Protein AF-A0A9P4JMB5-F1 (afdb_monomer_lite)

Foldseek 3Di:
DCPPQPLCACPHVPNVCCPCPHVNNVVLCVVDALSRCPHVPNVLCNLVNCHPNVVVVVVVDDD

Sequence (63 aa):
SSTSANPLSSEGAIGSKFNPGGPIGSIGQKVGGPLDKEGAIGSQFDAAKGGLAGKVESMLGGP

Structure (mmCIF, N/CA/C/O backbone):
data_AF-A0A9P4JMB5-F1
#
_entry.id   AF-A0A9P4JMB5-F1
#
loop_
_atom_site.group_PDB
_atom_site.id
_atom_site.type_symbol
_atom_site.label_atom_id
_atom_site.label_alt_id
_atom_site.label_comp_id
_atom_site.label_asym_id
_atom_site.label_entity_id
_atom_site.label_seq_id
_atom_site.pdbx_PDB_ins_code
_atom_site.Cartn_x
_atom_site.Cartn_y
_atom_site.Cartn_z
_atom_site.occupancy
_atom_site.B_iso_or_equiv
_atom_site.auth_seq_id
_atom_site.auth_comp_id
_atom_site.auth_asym_id
_atom_site.auth_atom_id
_atom_site.pdbx_PDB_model_num
ATOM 1 N N . SER A 1 1 ? 18.761 9.989 -15.774 1.00 43.25 1 SER A N 1
ATOM 2 C CA . SER A 1 1 ? 18.902 8.992 -14.698 1.00 43.25 1 SER A CA 1
ATOM 3 C C . SER A 1 1 ? 17.752 8.012 -14.813 1.00 43.25 1 SER A C 1
ATOM 5 O O . SER A 1 1 ? 16.684 8.228 -14.261 1.00 43.25 1 SER A O 1
ATOM 7 N N . SER A 1 2 ? 17.937 6.964 -15.612 1.00 44.41 2 SER A N 1
ATOM 8 C CA . SER A 1 2 ? 16.959 5.884 -15.732 1.00 44.41 2 SER A CA 1
ATOM 9 C C . SER A 1 2 ? 17.201 4.904 -14.593 1.00 44.41 2 SER A C 1
ATOM 11 O O . SER A 1 2 ? 17.776 3.838 -14.795 1.00 44.41 2 SER A O 1
ATOM 13 N N . THR A 1 3 ? 16.809 5.290 -13.378 1.00 50.75 3 THR A N 1
ATOM 14 C CA . THR A 1 3 ? 16.454 4.299 -12.363 1.00 50.75 3 THR A CA 1
ATOM 15 C C . THR A 1 3 ? 15.379 3.456 -13.030 1.00 50.75 3 THR A C 1
ATOM 17 O O . THR A 1 3 ? 14.309 3.978 -13.337 1.00 50.75 3 THR A O 1
ATOM 20 N N . SER A 1 4 ? 15.680 2.209 -13.392 1.00 53.22 4 SER A N 1
ATOM 21 C CA . SER A 1 4 ? 14.656 1.269 -13.841 1.00 53.22 4 SER A CA 1
ATOM 22 C C . SER A 1 4 ? 13.529 1.344 -12.819 1.00 53.22 4 SER A C 1
ATOM 24 O O . SER A 1 4 ? 13.790 1.033 -11.657 1.00 53.22 4 SER A O 1
ATOM 26 N N . ALA A 1 5 ? 12.358 1.861 -13.209 1.00 66.56 5 ALA A N 1
ATOM 27 C CA . ALA A 1 5 ? 11.242 2.078 -12.296 1.00 66.56 5 ALA A CA 1
ATOM 28 C C . ALA A 1 5 ? 11.055 0.793 -11.493 1.00 66.56 5 ALA A C 1
ATOM 30 O O . ALA A 1 5 ? 10.757 -0.253 -12.078 1.00 66.56 5 ALA A O 1
ATOM 31 N N . ASN A 1 6 ? 11.379 0.843 -10.197 1.00 77.75 6 ASN A N 1
ATOM 32 C CA . ASN A 1 6 ? 11.401 -0.345 -9.363 1.00 77.75 6 ASN A CA 1
ATOM 33 C C . ASN A 1 6 ? 10.018 -0.986 -9.498 1.00 77.75 6 ASN A C 1
ATOM 35 O O . ASN A 1 6 ? 9.025 -0.321 -9.209 1.00 77.75 6 ASN A O 1
ATOM 39 N N . PRO A 1 7 ? 9.906 -2.236 -9.973 1.00 81.19 7 PRO A N 1
ATOM 40 C CA . PRO A 1 7 ? 8.604 -2.820 -10.262 1.00 81.19 7 PRO A CA 1
ATOM 41 C C . PRO A 1 7 ? 7.698 -2.843 -9.024 1.00 81.19 7 PRO A C 1
ATOM 43 O O . PRO A 1 7 ? 6.478 -2.826 -9.175 1.00 81.19 7 PRO A O 1
ATOM 46 N N . LEU A 1 8 ? 8.281 -2.840 -7.821 1.00 81.12 8 LEU A N 1
ATOM 47 C CA . LEU A 1 8 ? 7.575 -2.836 -6.544 1.00 81.12 8 LEU A CA 1
ATOM 48 C C . LEU A 1 8 ? 7.246 -1.436 -5.999 1.00 81.12 8 LEU A C 1
ATOM 50 O O . LEU A 1 8 ? 6.497 -1.367 -5.027 1.00 81.12 8 LEU A O 1
ATOM 54 N N . SER A 1 9 ? 7.763 -0.344 -6.577 1.00 78.62 9 SER A N 1
ATOM 55 C CA . SER A 1 9 ? 7.398 1.008 -6.124 1.00 78.62 9 SER A CA 1
ATOM 56 C C . SER A 1 9 ? 5.918 1.298 -6.389 1.00 78.62 9 SER A C 1
ATOM 58 O O . SER A 1 9 ? 5.275 0.620 -7.195 1.00 78.62 9 SER A O 1
ATOM 60 N N . SER A 1 10 ? 5.361 2.317 -5.730 1.00 77.44 10 SER A N 1
ATOM 61 C CA . SER A 1 10 ? 3.940 2.679 -5.868 1.00 77.44 10 SER A CA 1
ATOM 62 C C . SER A 1 10 ? 3.536 3.012 -7.317 1.00 77.44 10 SER A C 1
ATOM 64 O O . SER A 1 10 ? 2.418 2.690 -7.730 1.00 77.44 10 SER A O 1
ATOM 66 N N . GLU A 1 11 ? 4.443 3.592 -8.115 1.00 81.88 11 GLU A N 1
ATOM 67 C CA . GLU A 1 11 ? 4.263 3.781 -9.565 1.00 81.88 11 GLU A CA 1
ATOM 68 C C . GLU A 1 11 ? 4.761 2.600 -10.425 1.00 81.88 11 GLU A C 1
ATOM 70 O O . GLU A 1 11 ? 4.552 2.580 -11.639 1.00 81.88 11 GLU A O 1
ATOM 75 N N . GLY A 1 12 ? 5.411 1.604 -9.825 1.00 81.38 12 GLY A N 1
ATOM 76 C CA . GLY A 1 12 ? 5.965 0.435 -10.500 1.00 81.38 12 GLY A CA 1
ATOM 77 C C . GLY A 1 12 ? 4.903 -0.516 -11.059 1.00 81.38 12 GLY A C 1
ATOM 78 O O . GLY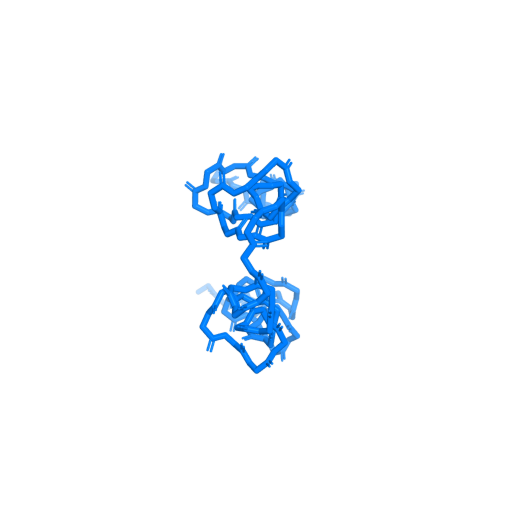 A 1 12 ? 3.739 -0.523 -10.650 1.00 81.38 12 GLY A O 1
ATOM 79 N N . ALA A 1 13 ? 5.307 -1.375 -11.999 1.00 87.81 13 ALA A N 1
ATOM 80 C CA . ALA A 1 13 ? 4.405 -2.298 -12.700 1.00 87.81 13 ALA A CA 1
ATOM 81 C C . ALA A 1 13 ? 3.612 -3.243 -11.768 1.00 87.81 13 ALA A C 1
ATOM 83 O O . ALA A 1 13 ? 2.505 -3.660 -12.112 1.00 87.81 13 ALA A O 1
ATOM 84 N N . ILE A 1 14 ? 4.165 -3.571 -10.596 1.00 85.00 14 ILE A N 1
ATOM 85 C CA . ILE A 1 14 ? 3.537 -4.406 -9.565 1.00 85.00 14 ILE A CA 1
ATOM 86 C C . ILE A 1 14 ? 2.923 -3.520 -8.477 1.00 85.00 14 ILE A C 1
ATOM 88 O O . ILE A 1 14 ? 1.741 -3.678 -8.170 1.00 85.00 14 ILE A O 1
ATOM 92 N N . GLY A 1 15 ? 3.682 -2.573 -7.913 1.00 81.75 15 GLY A N 1
ATOM 93 C CA . GLY A 1 15 ? 3.206 -1.761 -6.786 1.00 81.75 15 GLY A CA 1
ATOM 94 C C . GLY A 1 15 ? 1.992 -0.887 -7.128 1.00 81.75 15 GLY A C 1
ATOM 95 O O . GLY A 1 15 ? 1.085 -0.760 -6.304 1.00 81.75 15 GLY A O 1
ATOM 96 N N . SER A 1 16 ? 1.856 -0.440 -8.381 1.00 86.69 16 SER A N 1
ATOM 97 C CA . SER A 1 16 ? 0.663 0.281 -8.861 1.00 86.69 16 SER A CA 1
ATOM 98 C C . SER A 1 16 ? -0.646 -0.510 -8.761 1.00 86.69 16 SER A C 1
ATOM 100 O O . SER A 1 16 ? -1.727 0.077 -8.714 1.00 86.69 16 SER A O 1
ATOM 102 N N . LYS A 1 17 ? -0.592 -1.847 -8.697 1.00 87.69 17 LYS A N 1
ATOM 103 C CA . LYS A 1 17 ? -1.791 -2.684 -8.510 1.00 87.69 17 LYS A CA 1
ATOM 104 C C . LYS A 1 17 ? -2.262 -2.700 -7.055 1.00 87.69 17 LYS A C 1
ATOM 106 O O . LYS A 1 17 ? -3.461 -2.858 -6.815 1.00 87.69 17 LYS A O 1
ATOM 111 N N . PHE A 1 18 ? -1.329 -2.532 -6.120 1.00 83.56 18 PHE A N 1
ATOM 112 C CA . PHE A 1 18 ? -1.542 -2.603 -4.674 1.00 83.56 18 PHE A CA 1
ATOM 113 C C . PHE A 1 18 ? -1.658 -1.232 -4.006 1.00 83.56 18 PHE A C 1
ATOM 115 O O . PHE A 1 18 ? -2.113 -1.165 -2.866 1.00 83.56 18 PHE A O 1
ATOM 122 N N . ASN A 1 19 ? -1.298 -0.147 -4.698 1.00 82.38 19 ASN A N 1
ATOM 123 C CA . ASN A 1 19 ? -1.543 1.199 -4.191 1.00 82.38 19 ASN A CA 1
ATOM 124 C C . ASN A 1 19 ? -3.058 1.434 -3.956 1.00 82.38 19 ASN A C 1
ATOM 126 O O . ASN A 1 19 ? -3.886 0.731 -4.546 1.00 82.38 19 ASN A O 1
ATOM 130 N N . PRO A 1 20 ? -3.460 2.413 -3.122 1.00 81.81 20 PRO A N 1
ATOM 131 C CA . PRO A 1 20 ? -4.864 2.599 -2.734 1.00 81.81 20 PRO A CA 1
ATOM 132 C C . PRO A 1 20 ? -5.842 2.829 -3.899 1.00 81.81 20 PRO A C 1
ATOM 134 O 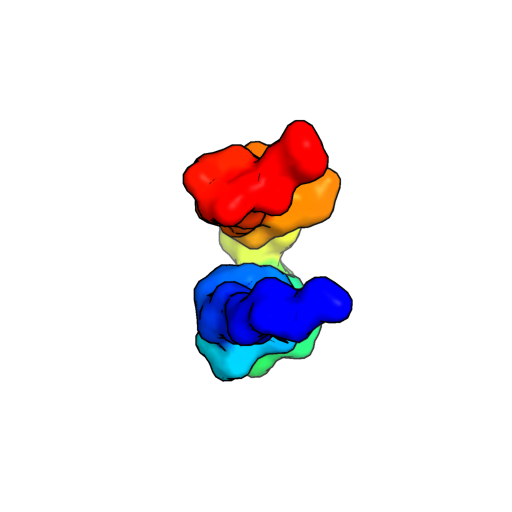O . PRO A 1 20 ? -7.021 2.502 -3.780 1.00 81.81 20 PRO A O 1
ATOM 137 N N . GLY A 1 21 ? -5.364 3.377 -5.022 1.00 81.56 21 GLY A N 1
ATOM 138 C CA . GLY A 1 21 ? -6.150 3.572 -6.246 1.00 81.56 21 GLY A CA 1
ATOM 139 C C . GLY A 1 21 ? -6.117 2.378 -7.207 1.00 81.56 21 GLY A C 1
ATOM 140 O O . GLY A 1 21 ? -6.872 2.341 -8.176 1.00 81.56 21 GLY A O 1
ATOM 141 N N . GLY A 1 22 ? -5.252 1.399 -6.951 1.00 85.38 22 GLY A N 1
ATOM 142 C CA . GLY A 1 22 ? -5.070 0.210 -7.762 1.00 85.38 22 GLY A CA 1
ATOM 143 C C . GLY A 1 22 ? -6.202 -0.806 -7.580 1.00 85.38 22 GLY A C 1
ATOM 144 O O . GLY A 1 22 ? -6.918 -0.800 -6.574 1.00 85.38 22 GLY A O 1
ATOM 145 N N . PRO A 1 23 ? -6.374 -1.732 -8.538 1.00 90.38 23 PRO A N 1
ATOM 146 C CA . PRO A 1 23 ? -7.447 -2.726 -8.508 1.00 90.38 23 PRO A CA 1
ATOM 147 C C . PRO A 1 23 ? -7.432 -3.628 -7.265 1.00 90.38 23 PRO A C 1
ATOM 149 O O . PRO A 1 23 ? -8.489 -4.112 -6.879 1.00 90.38 23 PRO A O 1
ATOM 152 N N . ILE A 1 24 ? -6.274 -3.847 -6.629 1.00 85.62 24 ILE A N 1
ATOM 153 C CA . ILE A 1 24 ? -6.168 -4.656 -5.405 1.00 85.62 24 ILE A CA 1
ATOM 154 C C . ILE A 1 24 ? -6.264 -3.764 -4.163 1.00 85.62 24 ILE A C 1
ATOM 156 O O . ILE A 1 24 ? -7.046 -4.058 -3.262 1.00 85.62 24 ILE A O 1
ATOM 160 N N . GLY A 1 25 ? -5.526 -2.649 -4.118 1.00 83.81 25 GLY A N 1
ATOM 161 C CA . GLY A 1 25 ? -5.549 -1.743 -2.962 1.00 83.81 25 GLY A CA 1
ATOM 162 C C . GLY A 1 25 ? -6.924 -1.114 -2.712 1.00 83.81 25 GLY A C 1
ATOM 163 O O . GLY A 1 25 ? -7.347 -0.977 -1.562 1.00 83.81 25 GLY A O 1
ATOM 164 N N . SER A 1 26 ? -7.687 -0.845 -3.775 1.00 89.31 26 SER A N 1
ATOM 165 C CA . SER A 1 26 ? -9.065 -0.347 -3.676 1.00 89.31 26 SER A CA 1
ATOM 166 C C . SER A 1 26 ? -10.036 -1.338 -3.023 1.00 89.31 26 SER A C 1
ATOM 168 O O . SER A 1 26 ? -11.043 -0.910 -2.459 1.00 89.31 2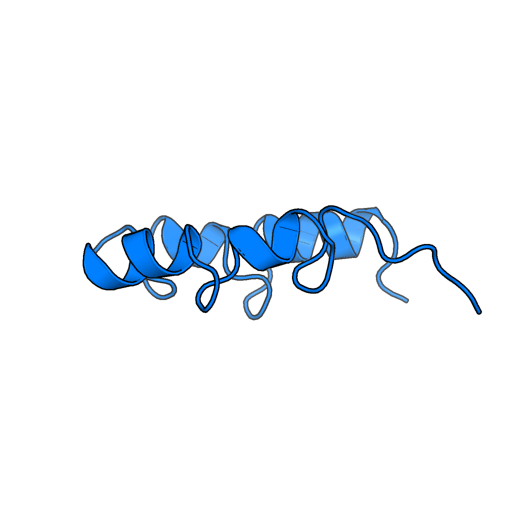6 SER A O 1
ATOM 170 N N . ILE A 1 27 ? -9.743 -2.645 -3.024 1.00 90.81 27 ILE A N 1
ATOM 171 C CA . ILE A 1 27 ? -10.530 -3.638 -2.276 1.00 90.81 27 ILE A CA 1
ATOM 172 C C . ILE A 1 27 ? -10.351 -3.404 -0.774 1.00 90.81 27 ILE A C 1
ATOM 174 O O . ILE A 1 27 ? -11.341 -3.378 -0.050 1.00 90.81 27 ILE A O 1
ATOM 178 N N . GLY A 1 28 ? -9.119 -3.156 -0.316 1.00 84.88 28 GLY A N 1
ATOM 179 C CA . GLY A 1 28 ? -8.837 -2.797 1.078 1.00 84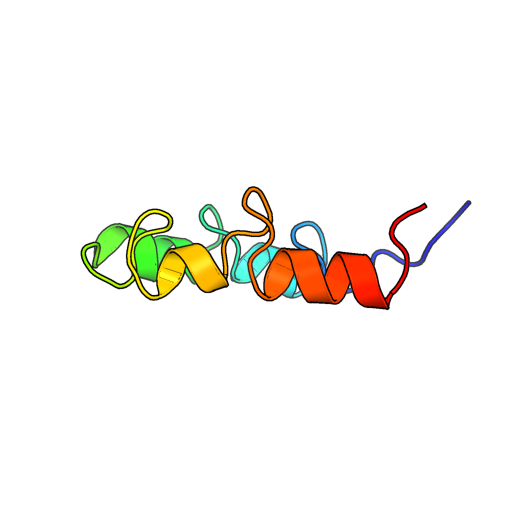.88 28 GLY A CA 1
ATOM 180 C C . GLY A 1 28 ? -9.564 -1.521 1.507 1.00 84.88 28 GLY A C 1
ATOM 181 O O . GLY A 1 28 ? -10.201 -1.512 2.556 1.00 84.88 28 GLY A O 1
ATOM 182 N N . GLN A 1 29 ? -9.579 -0.495 0.646 1.00 87.25 29 GLN A N 1
ATOM 183 C CA . GLN A 1 29 ? -10.360 0.732 0.881 1.00 87.25 29 GLN A CA 1
ATOM 184 C C . GLN A 1 29 ? -11.868 0.453 0.972 1.00 87.25 29 GLN A C 1
ATOM 186 O O . GLN A 1 29 ? -12.553 0.989 1.835 1.00 87.25 29 GLN A O 1
ATOM 191 N N . LYS A 1 30 ? -12.400 -0.403 0.089 1.00 90.00 30 LYS A N 1
ATOM 192 C CA . LYS A 1 30 ? -13.827 -0.765 0.085 1.00 90.00 30 LYS A CA 1
ATOM 193 C C . LYS A 1 30 ? -14.239 -1.586 1.302 1.00 90.00 30 LYS A C 1
ATOM 195 O O . LYS A 1 30 ? -15.354 -1.4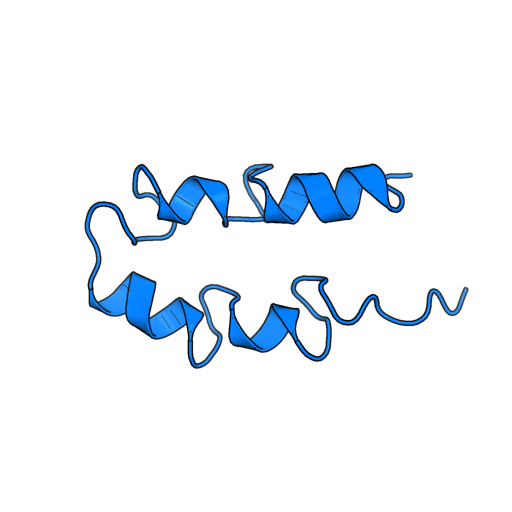13 1.781 1.00 90.00 30 LYS A O 1
ATOM 200 N N . VAL A 1 31 ? -13.379 -2.492 1.766 1.00 92.69 31 VAL A N 1
ATOM 201 C CA . VAL A 1 31 ? -13.603 -3.240 3.011 1.00 92.69 31 VAL A CA 1
ATOM 202 C C . VAL A 1 31 ? -13.527 -2.293 4.212 1.00 92.69 31 VAL A C 1
ATOM 204 O O . VAL A 1 31 ? -14.323 -2.417 5.141 1.00 92.69 31 VAL A O 1
ATOM 207 N N . GLY A 1 32 ? -12.614 -1.321 4.170 1.00 89.25 32 GLY A N 1
ATOM 208 C CA . GLY A 1 32 ? -12.466 -0.289 5.184 1.00 89.25 32 GLY A CA 1
ATOM 209 C C . GLY A 1 32 ? -11.909 -0.823 6.507 1.00 89.25 32 GLY A C 1
ATOM 210 O O . GLY A 1 32 ? -11.237 -1.860 6.573 1.00 89.25 32 GLY A O 1
ATOM 211 N N . GLY A 1 33 ? -12.183 -0.095 7.591 1.00 93.62 33 GLY A N 1
ATOM 212 C CA . GLY A 1 33 ? -11.769 -0.486 8.937 1.00 93.62 33 GLY A CA 1
ATOM 213 C C . GLY A 1 33 ? -10.245 -0.645 9.047 1.00 93.62 33 GLY A C 1
ATOM 214 O O . GLY A 1 33 ? -9.507 0.209 8.559 1.00 93.62 33 GLY A O 1
ATOM 215 N N . PRO A 1 34 ? -9.731 -1.726 9.660 1.00 90.56 34 PRO A N 1
ATOM 216 C CA . PRO A 1 34 ? -8.289 -1.933 9.803 1.00 90.56 34 PRO A CA 1
ATOM 217 C C . PRO A 1 34 ? -7.512 -1.967 8.478 1.00 90.56 34 PRO A C 1
ATOM 219 O O . PRO A 1 34 ? -6.317 -1.670 8.483 1.00 90.56 34 PRO A O 1
ATOM 222 N N . LEU A 1 35 ? -8.169 -2.330 7.370 1.00 87.88 35 LEU A N 1
ATOM 223 C CA . LEU A 1 35 ? -7.561 -2.467 6.042 1.00 87.88 35 LEU A CA 1
ATOM 224 C C . LEU A 1 35 ? -7.617 -1.177 5.207 1.00 87.88 35 LEU A C 1
ATOM 226 O O . LEU A 1 35 ? -7.007 -1.124 4.139 1.00 87.88 35 LEU A O 1
ATOM 230 N N . ASP A 1 36 ? -8.312 -0.144 5.690 1.00 89.44 36 ASP A N 1
ATOM 231 C CA . ASP A 1 36 ? -8.282 1.186 5.084 1.00 89.44 36 ASP A CA 1
ATOM 232 C C . ASP A 1 36 ? -6.866 1.793 5.142 1.00 89.44 36 ASP A C 1
ATOM 234 O O . ASP A 1 36 ? -6.061 1.430 6.002 1.00 89.44 36 ASP A O 1
ATOM 238 N N . LYS A 1 37 ? -6.553 2.763 4.271 1.00 84.69 37 LYS A N 1
ATOM 239 C CA . LYS A 1 37 ? -5.235 3.434 4.239 1.00 84.69 37 LYS A CA 1
ATOM 240 C C . LYS A 1 37 ? -4.946 4.210 5.527 1.00 84.69 37 LYS A C 1
ATOM 242 O O . LYS A 1 37 ? -3.794 4.490 5.849 1.00 84.69 37 LYS A O 1
ATOM 247 N N . GLU A 1 38 ? -5.990 4.565 6.264 1.00 87.06 38 GLU A N 1
ATOM 248 C CA . GLU A 1 38 ? -5.924 5.184 7.586 1.00 87.06 38 GLU A CA 1
ATOM 249 C C . GLU A 1 38 ? -6.088 4.162 8.723 1.00 87.06 38 GLU A C 1
ATOM 251 O O . GLU A 1 38 ? -5.910 4.502 9.891 1.00 87.06 38 GLU A O 1
ATOM 256 N N . GLY A 1 39 ? -6.378 2.901 8.399 1.00 86.19 39 GLY A N 1
ATOM 257 C CA . GLY A 1 39 ? -6.545 1.810 9.348 1.00 86.19 39 GLY A CA 1
ATOM 258 C C . GLY A 1 39 ? -5.226 1.291 9.924 1.00 86.19 39 GLY A C 1
ATOM 259 O O . GLY A 1 39 ? -4.140 1.501 9.378 1.00 86.19 39 GLY A O 1
ATOM 260 N N . ALA A 1 40 ? -5.318 0.553 11.033 1.00 87.88 40 ALA A N 1
ATOM 261 C CA . ALA A 1 40 ? -4.156 0.030 11.757 1.00 87.88 40 ALA A CA 1
ATOM 262 C C . ALA A 1 40 ? -3.241 -0.885 10.913 1.00 87.88 40 ALA A C 1
ATOM 264 O O . ALA A 1 40 ? -2.045 -0.953 11.180 1.00 87.88 40 ALA A O 1
ATOM 265 N N . ILE A 1 41 ? -3.784 -1.569 9.896 1.00 83.00 41 ILE A N 1
ATOM 266 C CA . ILE A 1 41 ? -3.021 -2.429 8.978 1.00 83.00 41 ILE A CA 1
ATOM 267 C C . ILE A 1 41 ? -2.728 -1.682 7.677 1.00 83.00 41 ILE A C 1
ATOM 269 O O . ILE A 1 41 ? -1.578 -1.648 7.248 1.00 83.00 41 ILE A O 1
ATOM 273 N N . GLY A 1 42 ? -3.730 -1.062 7.046 1.00 81.44 42 GLY A N 1
ATOM 274 C CA . GLY A 1 42 ? -3.535 -0.422 5.740 1.00 81.44 42 GLY A CA 1
ATOM 275 C C . GLY A 1 42 ? -2.584 0.779 5.779 1.00 81.44 42 GLY A C 1
ATOM 276 O O . GLY A 1 42 ? -1.828 0.975 4.830 1.00 81.44 42 GLY A O 1
ATOM 277 N N . SER A 1 43 ? -2.487 1.493 6.907 1.00 82.88 43 SER A N 1
ATOM 278 C CA . SER A 1 43 ? -1.463 2.534 7.112 1.00 82.88 43 SER A CA 1
ATOM 279 C C . SER A 1 43 ? -0.025 2.006 7.065 1.00 82.88 43 SER A C 1
ATOM 281 O O . SER A 1 43 ? 0.888 2.744 6.705 1.00 82.88 43 SER A O 1
ATOM 283 N N . GLN A 1 44 ? 0.198 0.719 7.355 1.00 76.94 44 GLN A N 1
ATOM 284 C CA . GLN A 1 44 ? 1.513 0.090 7.204 1.00 76.94 44 GLN A CA 1
ATOM 285 C C . GLN A 1 44 ? 1.886 -0.124 5.736 1.00 76.94 44 GLN A C 1
ATOM 287 O O . GLN A 1 44 ? 3.055 -0.318 5.439 1.00 76.94 44 GLN A O 1
ATOM 292 N N . PHE A 1 45 ? 0.936 -0.071 4.807 1.00 71.94 45 PHE A N 1
ATOM 293 C CA . PHE A 1 45 ? 1.185 -0.160 3.365 1.00 71.94 45 PHE A CA 1
ATOM 294 C C . PHE A 1 45 ? 1.045 1.199 2.670 1.00 71.94 45 PHE A C 1
ATOM 296 O O . PHE A 1 45 ? 1.316 1.312 1.476 1.00 71.94 45 PHE A O 1
ATOM 303 N N . ASP A 1 46 ? 0.670 2.241 3.415 1.00 71.75 46 ASP A N 1
ATOM 304 C CA . ASP A 1 46 ? 0.613 3.610 2.922 1.00 71.75 46 ASP A CA 1
ATOM 305 C C . ASP A 1 46 ? 2.035 4.180 2.799 1.00 71.75 46 ASP A C 1
ATOM 307 O O . ASP A 1 46 ? 2.689 4.551 3.781 1.00 71.75 46 ASP A O 1
ATOM 311 N N . ALA A 1 47 ? 2.525 4.245 1.560 1.00 62.03 47 ALA A N 1
ATOM 312 C CA . ALA A 1 47 ? 3.828 4.815 1.242 1.00 62.03 47 ALA A CA 1
ATOM 313 C C . ALA A 1 47 ? 3.923 6.305 1.620 1.00 62.03 47 ALA A C 1
ATOM 315 O O . ALA A 1 47 ? 5.001 6.761 1.997 1.00 62.03 47 ALA A O 1
ATOM 316 N N . ALA A 1 48 ? 2.805 7.046 1.610 1.00 63.12 48 ALA A N 1
ATOM 317 C CA . ALA A 1 48 ? 2.786 8.474 1.932 1.00 63.12 48 ALA A CA 1
ATOM 318 C C . ALA A 1 48 ? 3.023 8.762 3.424 1.00 63.12 48 ALA A C 1
ATOM 320 O O . ALA A 1 48 ? 3.399 9.877 3.781 1.00 63.12 48 ALA A O 1
ATOM 321 N N . LYS A 1 49 ? 2.824 7.768 4.302 1.00 59.50 49 LYS A N 1
ATOM 322 C CA . LYS A 1 49 ? 3.042 7.892 5.755 1.00 59.50 49 LYS A CA 1
ATOM 323 C C . LYS A 1 49 ? 4.289 7.165 6.263 1.00 59.50 49 LYS A C 1
ATOM 325 O O . LYS A 1 49 ? 4.457 7.022 7.471 1.00 59.50 49 LYS A O 1
ATOM 330 N N . GLY A 1 50 ? 5.163 6.696 5.372 1.00 56.47 50 GLY A N 1
ATOM 331 C CA . GLY A 1 50 ? 6.366 5.963 5.775 1.00 56.47 50 GLY A CA 1
ATOM 332 C C . GLY A 1 50 ? 6.092 4.537 6.271 1.00 56.47 50 GLY A C 1
ATOM 333 O O . GLY A 1 50 ? 6.897 3.990 7.027 1.00 56.47 50 GLY A O 1
ATOM 334 N N . GLY A 1 51 ? 4.975 3.924 5.853 1.00 59.19 51 GLY A N 1
ATOM 335 C CA . GLY A 1 51 ? 4.710 2.497 6.063 1.00 59.19 51 GLY A CA 1
ATOM 336 C C . GLY A 1 51 ? 5.750 1.598 5.373 1.00 59.19 51 GLY A C 1
ATOM 337 O O . GLY A 1 51 ? 6.640 2.082 4.678 1.00 59.19 51 GLY A O 1
ATOM 338 N N . LEU A 1 52 ? 5.641 0.274 5.514 1.00 63.19 52 LEU A N 1
ATOM 339 C CA . LEU A 1 52 ? 6.470 -0.740 4.842 1.00 63.19 52 LEU A CA 1
ATOM 340 C C . LEU A 1 52 ? 6.727 -0.419 3.362 1.00 63.19 52 LEU A C 1
ATOM 342 O O . LEU A 1 52 ? 7.858 -0.564 2.913 1.00 63.19 52 LEU A O 1
ATOM 346 N N . ALA A 1 53 ? 5.729 0.088 2.630 1.00 58.94 53 ALA A N 1
ATOM 347 C CA . ALA A 1 53 ? 5.900 0.531 1.244 1.00 58.94 53 ALA A CA 1
ATOM 348 C C . ALA A 1 53 ? 6.875 1.722 1.104 1.00 58.94 53 ALA A C 1
ATOM 350 O O . ALA A 1 53 ? 7.765 1.689 0.259 1.00 58.94 53 ALA A O 1
ATOM 351 N N . GLY A 1 54 ? 6.786 2.726 1.982 1.00 58.56 54 GLY A N 1
ATOM 352 C CA . GLY A 1 54 ? 7.753 3.830 2.050 1.00 58.56 54 GLY A CA 1
ATOM 353 C C . GLY A 1 54 ? 9.124 3.407 2.600 1.00 58.56 54 GLY A C 1
ATOM 354 O O . GLY A 1 54 ? 10.145 4.023 2.291 1.00 58.56 54 GLY A O 1
ATOM 355 N N . LYS A 1 55 ? 9.182 2.319 3.380 1.00 60.97 55 LYS A N 1
ATOM 356 C CA . LYS A 1 55 ? 10.431 1.760 3.915 1.00 60.97 55 LYS A CA 1
ATOM 357 C C . LYS A 1 55 ? 11.199 0.939 2.874 1.00 60.97 55 LYS A C 1
ATOM 359 O O . LYS A 1 55 ? 12.423 1.001 2.865 1.00 60.97 55 LYS A O 1
ATOM 364 N N . VAL A 1 56 ? 10.506 0.237 1.972 1.00 60.66 56 VAL A N 1
ATOM 365 C CA . VAL A 1 56 ? 11.121 -0.394 0.789 1.00 60.66 56 VAL A CA 1
ATOM 366 C C . VAL A 1 56 ? 11.709 0.678 -0.136 1.00 60.66 56 VAL A C 1
ATOM 368 O O . VAL A 1 56 ? 12.861 0.541 -0.537 1.00 60.66 56 VAL A O 1
ATOM 371 N N . GLU A 1 57 ? 10.993 1.783 -0.378 1.00 54.81 57 GLU A N 1
ATOM 372 C CA . GLU A 1 57 ? 11.523 2.957 -1.097 1.00 54.81 57 GLU A CA 1
ATOM 373 C C . GLU A 1 57 ? 12.803 3.499 -0.418 1.00 54.81 57 GLU A C 1
ATOM 375 O O . GLU A 1 57 ? 13.835 3.684 -1.059 1.00 54.81 57 GLU A O 1
ATOM 380 N N . SER A 1 58 ? 12.777 3.642 0.915 1.00 58.09 58 SER A N 1
ATOM 381 C CA . SER A 1 58 ? 13.910 4.150 1.708 1.00 58.09 58 SER A CA 1
ATOM 382 C C . SER A 1 58 ? 15.126 3.209 1.744 1.00 58.09 58 SER A C 1
ATOM 384 O O . SER A 1 58 ? 16.253 3.684 1.843 1.00 58.09 58 SER A O 1
ATOM 386 N N . MET A 1 59 ? 14.932 1.884 1.672 1.00 55.62 59 MET A N 1
ATOM 387 C CA . MET A 1 59 ? 16.028 0.895 1.673 1.00 55.62 59 MET A CA 1
ATOM 388 C C . MET A 1 59 ? 16.682 0.708 0.298 1.00 55.62 59 MET A C 1
ATOM 390 O O . MET A 1 59 ? 17.796 0.195 0.224 1.00 55.62 59 MET A O 1
ATOM 394 N N . LEU A 1 60 ? 16.003 1.105 -0.781 1.00 57.81 60 LEU A N 1
ATOM 395 C CA . LEU A 1 60 ? 16.510 1.026 -2.155 1.00 57.81 60 LEU A CA 1
ATOM 396 C C . LEU A 1 60 ? 17.059 2.366 -2.674 1.00 57.81 60 LEU A C 1
ATOM 398 O O . LEU A 1 60 ? 17.758 2.373 -3.686 1.00 57.81 60 LEU A O 1
ATOM 402 N N . GLY A 1 61 ? 16.803 3.466 -1.961 1.00 60.50 61 GLY A N 1
ATOM 403 C CA . GLY A 1 61 ? 17.391 4.779 -2.213 1.00 60.50 61 GLY A CA 1
ATOM 404 C C . GLY A 1 61 ? 16.398 5.910 -1.966 1.00 60.50 61 GLY A C 1
ATOM 405 O O . GLY A 1 61 ? 15.822 6.436 -2.912 1.00 60.50 61 GLY A O 1
ATOM 406 N N . GLY A 1 62 ? 16.217 6.322 -0.711 1.00 51.47 62 GLY A N 1
ATOM 407 C CA . GLY A 1 62 ? 15.926 7.742 -0.458 1.00 51.47 62 GLY A CA 1
ATOM 408 C C . GLY A 1 62 ? 17.238 8.534 -0.595 1.00 51.47 62 GLY A C 1
ATOM 409 O O . GLY A 1 62 ? 18.266 7.920 -0.336 1.00 51.47 62 GLY A O 1
ATOM 410 N N . PRO A 1 63 ? 17.229 9.815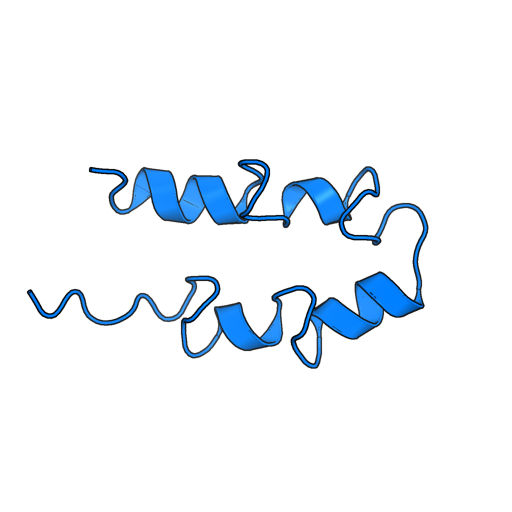 -1.019 1.00 47.94 63 PRO A N 1
ATOM 411 C CA . PRO A 1 63 ? 18.380 10.556 -1.572 1.00 47.94 63 PRO A CA 1
ATOM 412 C C . PRO A 1 63 ? 19.732 10.376 -0.868 1.00 47.94 63 PRO A C 1
ATOM 414 O O . PRO A 1 63 ? 19.756 10.340 0.382 1.00 47.94 63 PRO A O 1
#

Secondary structure (DSSP, 8-state):
------TTSTTSTTHHHHSTTSTTHHHHHHH-GGGSTTSTTGGGT-GGGT-HHHHHHHHHH--

Radius of gyration: 11.98 Å; chains: 1; bounding box: 33×15×28 Å

Organism: NCBI:txid1513339

pLDDT: mean 74.75, std 14.27, range [43.25, 93.62]